Protein AF-A0A0C3PRU3-F1 (afdb_monomer_lite)

pLDDT: mean 93.41, std 7.44, range [54.38, 98.12]

Organism: NCBI:txid1051891

InterPro domains:
  IPR015928 Aconitase/3-isopropylmalate dehydratase, swivel [G3DSA:3.20.19.10] (2-54)

Secondary structure (DSSP, 8-state):
-GGGT-TTPPEEEEEEPTTS-EEEEEE-----HHHHHHHHTTSHHHHHHHHHHHTT-

Radius of gyration: 16.17 Å; chains: 1; bounding box: 40×22×39 Å

Sequence (57 aa):
NVLAGDTNAQVTLKVTKKDGSKVEIATRHTLSADQIKWVKAGSALNYIKEQKASASS

Foldseek 3Di:
DVLVQPQADWDWDWDQDPVRDIDIDTDHDDDHSLNSVQVVLVHPVSSVVVVVVVVVD

Structure (mmCIF, N/CA/C/O backbone):
data_AF-A0A0C3PRU3-F1
#
_entry.id   AF-A0A0C3PRU3-F1
#
loop_
_atom_site.group_PDB
_atom_site.id
_atom_site.type_symbol
_atom_site.label_atom_id
_atom_site.label_alt_id
_atom_site.label_comp_id
_atom_site.label_asym_id
_atom_site.label_entity_id
_atom_site.label_seq_id
_atom_site.pdbx_PDB_ins_code
_atom_site.Cartn_x
_atom_site.Cartn_y
_atom_site.Cartn_z
_atom_site.occupancy
_atom_site.B_iso_or_equiv
_atom_site.auth_seq_id
_atom_site.auth_comp_id
_atom_site.auth_asym_id
_atom_site.auth_atom_id
_atom_site.pdbx_PDB_model_num
ATOM 1 N N . ASN A 1 1 ? -7.004 -5.663 -7.984 1.00 84.75 1 ASN A N 1
ATOM 2 C CA . ASN A 1 1 ? -6.301 -4.386 -7.666 1.00 84.75 1 ASN A CA 1
ATOM 3 C C . ASN A 1 1 ? -6.139 -4.322 -6.155 1.00 84.75 1 ASN A C 1
ATOM 5 O O . ASN A 1 1 ? -7.147 -4.446 -5.471 1.00 84.75 1 ASN A O 1
ATOM 9 N N . VAL A 1 2 ? -4.918 -4.120 -5.648 1.00 91.81 2 VAL A N 1
ATOM 10 C CA . VAL A 1 2 ? -4.600 -4.097 -4.206 1.00 91.81 2 VAL A CA 1
ATOM 11 C C . VAL A 1 2 ? -5.517 -3.154 -3.428 1.00 91.81 2 VAL A C 1
ATOM 13 O O . VAL A 1 2 ? -6.101 -3.533 -2.417 1.00 91.81 2 VAL A O 1
ATOM 16 N N . LEU A 1 3 ? -5.745 -1.941 -3.940 1.00 92.19 3 LEU A N 1
ATOM 17 C CA . LEU A 1 3 ? -6.600 -0.961 -3.263 1.00 92.19 3 LEU A CA 1
ATOM 18 C C . LEU A 1 3 ? -8.089 -1.337 -3.307 1.00 92.19 3 LEU A C 1
ATOM 20 O O . LEU A 1 3 ? -8.871 -0.802 -2.533 1.00 92.19 3 LEU A O 1
ATOM 24 N N . ALA A 1 4 ? -8.513 -2.279 -4.147 1.00 92.38 4 ALA A N 1
ATOM 25 C CA . ALA A 1 4 ? -9.872 -2.820 -4.092 1.00 92.38 4 ALA A CA 1
ATOM 26 C C . ALA A 1 4 ? -10.049 -3.884 -2.986 1.00 92.38 4 ALA A C 1
ATOM 28 O O . ALA A 1 4 ? -11.167 -4.332 -2.767 1.00 92.38 4 ALA A O 1
ATOM 29 N N . GLY A 1 5 ? -8.980 -4.254 -2.264 1.00 89.75 5 GLY A N 1
ATOM 30 C CA . GLY A 1 5 ? -9.008 -5.269 -1.202 1.00 89.75 5 GLY A CA 1
ATOM 31 C C . GLY A 1 5 ? -8.514 -6.652 -1.635 1.00 89.75 5 GLY A C 1
ATOM 32 O O . GLY A 1 5 ? -8.522 -7.577 -0.832 1.00 89.75 5 GLY A O 1
ATOM 33 N N . ASP A 1 6 ? -8.066 -6.797 -2.882 1.00 93.00 6 ASP A N 1
ATOM 34 C CA . ASP A 1 6 ? -7.487 -8.039 -3.391 1.00 93.00 6 ASP A CA 1
ATOM 35 C C . ASP A 1 6 ? -6.029 -8.177 -2.931 1.00 93.00 6 ASP A C 1
ATOM 37 O O . ASP A 1 6 ? -5.138 -7.500 -3.448 1.00 93.00 6 ASP A O 1
ATOM 41 N N . THR A 1 7 ? -5.791 -9.052 -1.954 1.00 90.62 7 THR A N 1
ATOM 42 C CA . THR A 1 7 ? -4.471 -9.279 -1.349 1.00 90.62 7 THR A CA 1
ATOM 43 C C . THR A 1 7 ? -3.507 -10.069 -2.237 1.00 90.62 7 THR A C 1
ATOM 45 O O . THR A 1 7 ? -2.317 -10.113 -1.930 1.00 90.62 7 THR A O 1
ATOM 48 N N . ASN A 1 8 ? -3.988 -10.673 -3.330 1.00 92.00 8 ASN A N 1
ATOM 49 C CA . ASN A 1 8 ? -3.153 -11.394 -4.296 1.00 92.00 8 ASN A CA 1
ATOM 50 C C . ASN A 1 8 ? -2.747 -10.525 -5.494 1.00 92.00 8 ASN A C 1
ATOM 52 O O . ASN A 1 8 ? -1.893 -10.932 -6.286 1.00 92.00 8 ASN A O 1
ATOM 56 N N . ALA A 1 9 ? -3.338 -9.337 -5.641 1.00 94.75 9 ALA A N 1
ATOM 57 C CA . ALA A 1 9 ? -2.972 -8.415 -6.703 1.00 94.75 9 ALA A CA 1
ATOM 58 C C . ALA A 1 9 ? -1.512 -7.955 -6.564 1.00 94.75 9 ALA A C 1
ATOM 60 O O . ALA A 1 9 ? -1.021 -7.680 -5.474 1.00 94.75 9 ALA A O 1
ATOM 61 N N . GLN A 1 10 ? -0.816 -7.827 -7.691 1.00 95.19 10 GLN A N 1
ATOM 62 C CA . GLN A 1 10 ? 0.550 -7.307 -7.722 1.00 95.19 10 GLN A CA 1
ATOM 63 C C . GLN A 1 10 ? 0.568 -5.801 -7.981 1.00 95.19 10 GLN A C 1
ATOM 65 O O . GLN A 1 10 ? -0.329 -5.249 -8.624 1.00 95.19 10 GLN A O 1
ATOM 70 N N . VAL A 1 11 ? 1.624 -5.144 -7.499 1.00 95.31 11 VAL A N 1
ATOM 71 C CA . VAL A 1 11 ? 1.934 -3.752 -7.844 1.00 95.31 11 VAL A CA 1
ATOM 72 C C . VAL A 1 11 ? 3.067 -3.754 -8.861 1.00 95.31 11 VAL A C 1
ATOM 74 O O . VAL A 1 11 ? 4.127 -4.333 -8.617 1.00 95.31 11 VAL A O 1
ATOM 77 N N . THR A 1 12 ? 2.856 -3.098 -9.998 1.00 96.56 12 THR A N 1
ATOM 78 C CA . THR A 1 12 ? 3.885 -2.957 -11.031 1.00 96.56 12 THR A CA 1
ATOM 79 C C . THR A 1 12 ? 4.641 -1.652 -10.828 1.00 96.56 12 THR A C 1
ATOM 81 O O . THR A 1 12 ? 4.071 -0.568 -10.956 1.00 96.56 12 THR A O 1
ATOM 84 N N . LEU A 1 13 ? 5.937 -1.745 -10.538 1.00 96.88 13 LEU A N 1
ATOM 85 C CA . LEU A 1 13 ? 6.833 -0.596 -10.512 1.00 96.88 13 LEU A CA 1
ATOM 86 C C . LEU A 1 13 ? 7.300 -0.299 -11.938 1.00 96.88 13 LEU A C 1
ATOM 88 O O . LEU A 1 13 ? 7.945 -1.136 -12.567 1.00 96.88 13 LEU A O 1
ATOM 92 N N . LYS A 1 14 ? 7.013 0.905 -12.432 1.00 97.69 14 LYS A N 1
ATOM 93 C CA . LYS A 1 14 ? 7.479 1.380 -13.737 1.00 97.69 14 LYS A CA 1
ATOM 94 C C . LYS A 1 14 ? 8.635 2.357 -13.5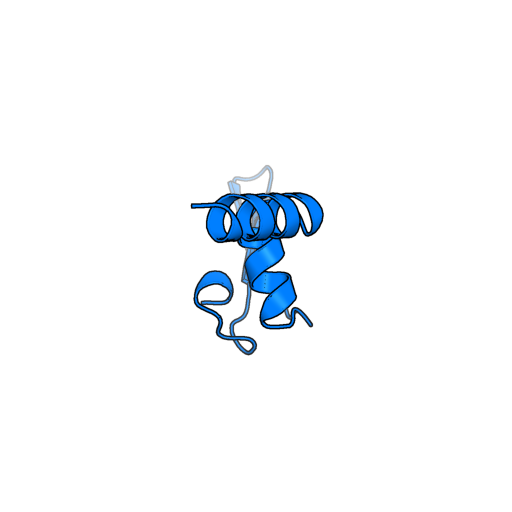61 1.00 97.69 14 LYS A C 1
ATOM 96 O O . LYS A 1 14 ? 8.442 3.474 -13.087 1.00 97.69 14 LYS A O 1
ATOM 101 N N . VAL A 1 15 ? 9.830 1.951 -13.972 1.00 97.19 15 VAL A N 1
ATOM 102 C CA . VAL A 1 15 ? 11.047 2.765 -13.910 1.00 97.19 15 VAL A CA 1
ATOM 103 C C . VAL A 1 15 ? 11.297 3.385 -15.277 1.00 97.19 15 VAL A C 1
ATOM 105 O O . VAL A 1 15 ? 11.505 2.663 -16.248 1.00 97.19 15 VAL A O 1
ATOM 108 N N . THR A 1 16 ? 11.293 4.716 -15.356 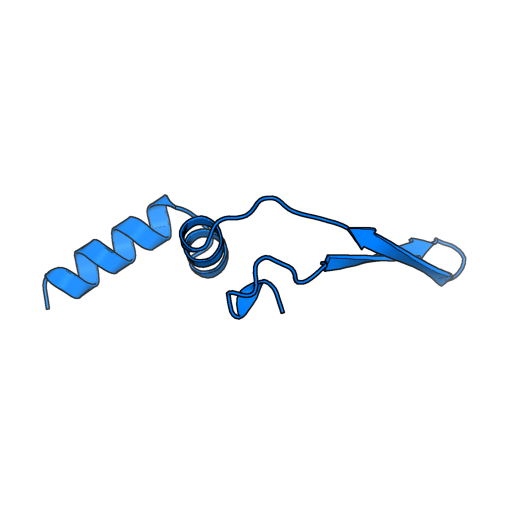1.00 97.81 16 THR A N 1
ATOM 109 C CA . THR A 1 16 ? 11.719 5.448 -16.559 1.00 97.81 16 THR A CA 1
ATOM 110 C C . THR A 1 16 ? 13.184 5.838 -16.394 1.00 97.81 16 THR A C 1
ATOM 112 O O . THR A 1 16 ? 13.536 6.537 -15.444 1.00 97.81 16 THR A O 1
ATOM 115 N N . LYS A 1 17 ? 14.049 5.358 -17.288 1.00 96.50 17 LYS A N 1
ATOM 116 C CA . LYS A 1 17 ? 15.477 5.684 -17.294 1.00 96.50 17 LYS A CA 1
ATOM 117 C C . LYS A 1 17 ? 15.712 7.059 -17.922 1.00 96.50 17 LYS A C 1
ATOM 119 O O . LYS A 1 17 ? 14.849 7.604 -18.606 1.00 96.50 17 LYS A O 1
ATOM 124 N N . LYS A 1 18 ? 16.912 7.610 -17.719 1.00 96.88 18 LYS A N 1
ATOM 125 C CA . LYS A 1 18 ? 17.320 8.908 -18.291 1.00 96.88 18 LYS A CA 1
ATOM 126 C C . LYS A 1 18 ? 17.271 8.937 -19.822 1.00 96.88 18 LYS A C 1
ATOM 128 O O . LYS A 1 18 ? 17.035 9.993 -20.390 1.00 96.88 18 LYS A O 1
ATOM 133 N N . ASP A 1 19 ? 17.472 7.789 -20.465 1.00 95.69 19 ASP A N 1
ATOM 134 C CA . ASP A 1 19 ? 17.377 7.624 -21.921 1.00 95.69 19 ASP A CA 1
ATOM 135 C C . ASP A 1 19 ? 15.925 7.526 -22.437 1.00 95.69 19 ASP A C 1
ATOM 137 O O . ASP A 1 19 ? 15.701 7.375 -23.634 1.00 95.69 19 ASP A O 1
ATOM 141 N N . GLY A 1 20 ? 14.928 7.596 -21.546 1.00 95.75 20 GLY A N 1
ATOM 142 C CA . GLY A 1 20 ? 13.506 7.488 -21.872 1.00 95.75 20 GLY A CA 1
ATOM 143 C C . GLY A 1 20 ? 12.967 6.055 -21.945 1.00 95.75 20 GLY A C 1
ATOM 144 O O . GLY A 1 20 ? 11.747 5.871 -22.001 1.00 95.75 20 GLY A O 1
ATOM 145 N N . SER A 1 21 ? 13.826 5.032 -21.892 1.00 97.12 21 SER A N 1
ATOM 146 C CA . SER A 1 21 ? 13.389 3.635 -21.845 1.00 97.12 21 SER A CA 1
ATOM 147 C C . SER A 1 21 ? 12.698 3.306 -20.518 1.00 97.12 21 SER A C 1
ATOM 149 O O . SER A 1 21 ? 12.952 3.922 -19.478 1.00 97.12 21 SER A O 1
ATOM 151 N N . LYS A 1 22 ? 11.783 2.332 -20.552 1.00 98.12 22 LYS A N 1
ATOM 152 C CA . LYS A 1 22 ? 10.943 1.952 -19.410 1.00 98.12 22 LYS A CA 1
ATOM 153 C C . LYS A 1 22 ? 11.167 0.490 -19.049 1.00 98.12 22 LYS A C 1
ATOM 155 O O . LYS A 1 22 ? 11.218 -0.360 -19.931 1.00 98.12 22 LYS A O 1
ATOM 160 N N . VAL A 1 23 ? 11.269 0.208 -17.754 1.00 97.81 23 VAL A N 1
ATOM 161 C CA . VAL A 1 23 ? 11.329 -1.150 -17.201 1.00 97.81 23 VAL A CA 1
ATOM 162 C C . VAL A 1 23 ? 10.162 -1.323 -16.243 1.00 97.81 23 VAL A C 1
ATOM 164 O O . VAL A 1 23 ? 9.912 -0.449 -15.415 1.00 97.81 23 VAL A O 1
ATOM 167 N N . GLU A 1 24 ? 9.448 -2.436 -16.360 1.00 98.00 24 GLU A N 1
ATOM 168 C CA . GLU A 1 24 ? 8.334 -2.784 -15.481 1.00 98.00 24 GLU A CA 1
ATOM 169 C C . GLU A 1 24 ? 8.731 -3.970 -14.601 1.00 98.00 24 GLU A C 1
ATOM 171 O O . GLU A 1 24 ? 9.254 -4.970 -15.087 1.00 98.00 24 GLU A O 1
ATOM 176 N N . ILE A 1 25 ? 8.530 -3.832 -13.291 1.00 97.69 25 ILE A N 1
ATOM 177 C CA . ILE A 1 25 ? 8.908 -4.826 -12.285 1.00 97.69 25 ILE A CA 1
ATOM 178 C C . ILE A 1 25 ? 7.655 -5.181 -11.490 1.00 97.69 25 ILE A C 1
ATOM 180 O O . ILE A 1 25 ? 7.075 -4.326 -10.819 1.00 97.69 25 ILE A O 1
ATOM 184 N N . ALA A 1 26 ? 7.236 -6.443 -11.558 1.00 96.00 26 ALA A N 1
ATOM 185 C CA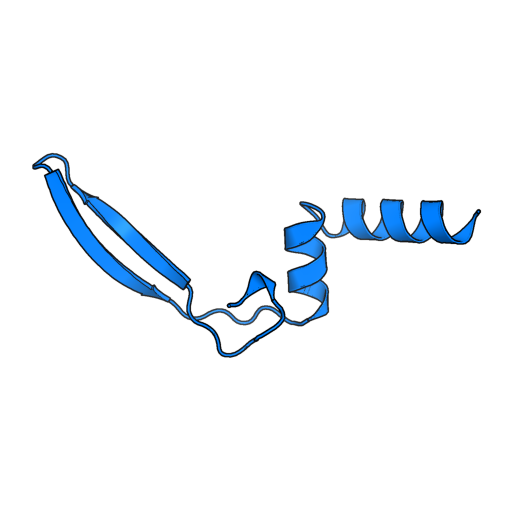 . ALA A 1 26 ? 6.143 -6.949 -10.738 1.00 96.00 26 ALA A CA 1
ATOM 186 C C . ALA A 1 26 ? 6.614 -7.146 -9.290 1.00 96.00 26 ALA A C 1
ATOM 188 O O . ALA A 1 26 ? 7.640 -7.782 -9.042 1.00 96.00 26 ALA A O 1
ATOM 189 N N . THR A 1 27 ? 5.862 -6.614 -8.328 1.00 96.75 27 THR A N 1
ATOM 190 C CA . THR A 1 27 ? 6.187 -6.702 -6.898 1.00 96.75 27 THR A CA 1
ATOM 191 C C 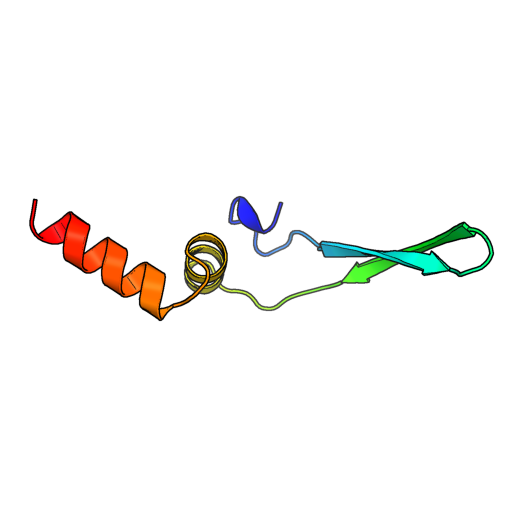. THR A 1 27 ? 5.072 -7.380 -6.110 1.00 96.75 27 THR A C 1
ATOM 193 O O . THR A 1 27 ? 3.893 -7.324 -6.473 1.00 96.75 27 THR A O 1
ATOM 196 N N . ARG A 1 28 ? 5.464 -8.047 -5.020 1.00 95.25 28 ARG A N 1
ATOM 197 C CA . ARG A 1 28 ? 4.560 -8.689 -4.058 1.00 95.25 28 ARG A CA 1
ATOM 198 C C . ARG A 1 28 ? 4.501 -7.854 -2.784 1.00 95.25 28 ARG A C 1
ATOM 200 O O . ARG A 1 28 ? 5.452 -7.145 -2.464 1.00 95.25 28 ARG A O 1
ATOM 207 N N . HIS A 1 29 ? 3.415 -7.991 -2.038 1.00 94.25 29 HIS A N 1
ATOM 208 C CA . HIS A 1 29 ? 3.243 -7.362 -0.734 1.00 94.25 29 HIS A CA 1
ATOM 209 C C . HIS A 1 29 ? 2.620 -8.343 0.260 1.00 94.25 29 HIS A C 1
ATOM 211 O O . HIS A 1 29 ? 2.050 -9.360 -0.125 1.00 94.25 29 HIS A O 1
ATOM 217 N N . THR A 1 30 ? 2.684 -7.997 1.543 1.00 95.69 30 THR A N 1
ATOM 218 C CA . THR A 1 30 ? 2.059 -8.751 2.643 1.00 95.69 30 THR A CA 1
ATOM 219 C C . THR A 1 30 ? 0.943 -7.962 3.331 1.00 95.69 30 THR A C 1
ATOM 221 O O . THR A 1 30 ? 0.557 -8.293 4.446 1.00 95.69 30 THR A O 1
ATOM 224 N N . LEU A 1 31 ? 0.448 -6.895 2.688 1.00 95.69 31 LEU A N 1
ATOM 225 C CA . LEU A 1 31 ? -0.631 -6.062 3.223 1.00 95.69 31 LEU A CA 1
ATOM 226 C C . LEU A 1 31 ? -1.880 -6.895 3.542 1.00 95.69 31 LEU A C 1
ATOM 228 O O . LEU A 1 31 ? -2.421 -7.575 2.670 1.00 95.69 31 LEU A O 1
ATOM 232 N N . SER A 1 32 ? -2.355 -6.787 4.780 1.00 94.75 32 SER A N 1
ATOM 233 C CA . SER A 1 32 ? -3.652 -7.300 5.215 1.00 94.75 32 SER A CA 1
ATOM 234 C C . SER A 1 32 ? -4.799 -6.370 4.798 1.00 94.75 32 SER A C 1
ATOM 236 O O . SER A 1 32 ? -4.587 -5.224 4.392 1.00 94.75 32 SER A O 1
ATOM 238 N N . ALA A 1 33 ? -6.042 -6.837 4.951 1.00 93.56 33 ALA A N 1
ATOM 239 C CA . ALA A 1 33 ? -7.232 -6.043 4.645 1.00 93.56 33 ALA A CA 1
ATOM 240 C C . ALA A 1 33 ? -7.287 -4.712 5.423 1.00 93.56 33 ALA A C 1
ATOM 242 O O . ALA A 1 33 ? -7.661 -3.687 4.855 1.00 93.56 33 ALA A O 1
ATOM 243 N N . ASP A 1 34 ? -6.880 -4.698 6.695 1.00 94.19 34 ASP A N 1
ATOM 244 C CA . ASP A 1 34 ? -6.859 -3.470 7.499 1.00 94.19 34 ASP A CA 1
ATOM 245 C C . ASP A 1 34 ? -5.727 -2.530 7.088 1.00 94.19 34 ASP A C 1
ATOM 247 O 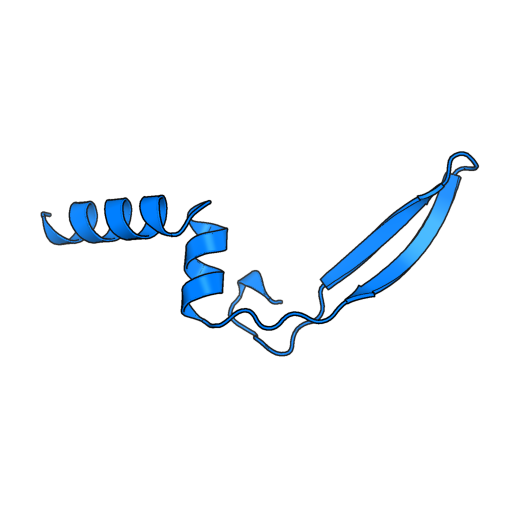O . ASP A 1 34 ? -5.935 -1.322 6.987 1.00 94.19 34 ASP A O 1
ATOM 251 N N . GLN A 1 35 ? -4.559 -3.071 6.739 1.00 95.94 35 GLN A N 1
ATOM 252 C CA . GLN A 1 35 ? -3.451 -2.262 6.230 1.00 95.94 35 GLN A CA 1
ATOM 253 C C . GLN A 1 35 ? -3.812 -1.578 4.905 1.00 95.94 35 GLN A C 1
ATOM 255 O O . GLN A 1 35 ? -3.438 -0.426 4.691 1.00 95.94 35 GLN A O 1
ATOM 260 N N . ILE A 1 36 ? -4.611 -2.223 4.048 1.00 95.81 36 ILE A N 1
ATOM 261 C CA . ILE A 1 36 ? -5.144 -1.590 2.831 1.00 95.81 36 ILE A CA 1
ATOM 262 C C . ILE A 1 36 ? -6.045 -0.392 3.183 1.00 95.81 36 ILE A C 1
ATOM 264 O O . ILE A 1 36 ? -5.969 0.643 2.518 1.00 95.81 36 ILE A O 1
ATOM 268 N N . LYS A 1 37 ? -6.864 -0.479 4.241 1.00 95.12 37 LYS A N 1
ATOM 269 C CA . LYS A 1 37 ? -7.683 0.656 4.711 1.00 95.12 37 LYS A CA 1
ATOM 270 C C . LYS A 1 37 ? -6.811 1.799 5.229 1.00 95.12 37 LYS A C 1
ATOM 272 O O . LYS A 1 37 ? -7.091 2.954 4.926 1.00 95.12 37 LYS A O 1
ATOM 277 N N . TRP A 1 38 ? -5.728 1.492 5.942 1.00 96.50 38 TRP A N 1
ATOM 278 C CA . TRP A 1 38 ? -4.783 2.505 6.421 1.00 96.50 38 TRP A CA 1
ATOM 279 C C . TRP A 1 38 ? -4.094 3.238 5.274 1.00 96.50 38 TRP A C 1
ATOM 281 O O . TRP A 1 38 ? -3.959 4.454 5.333 1.00 96.50 38 TRP A O 1
ATOM 291 N N . VAL A 1 39 ? -3.704 2.518 4.215 1.00 95.69 39 VAL A N 1
ATOM 292 C CA . VAL A 1 39 ? -3.137 3.1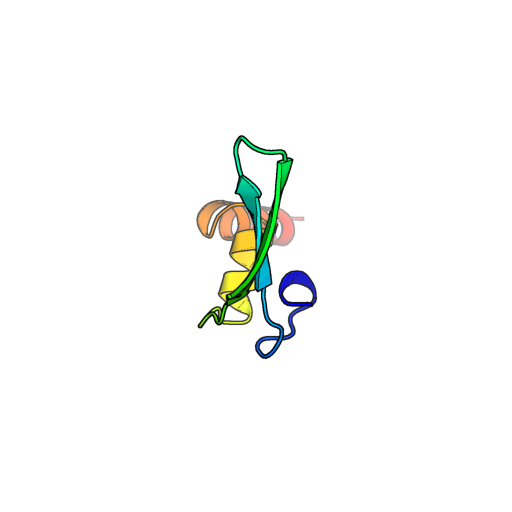29 3.002 1.00 95.69 39 VAL A CA 1
ATOM 293 C C . VAL A 1 39 ? -4.143 4.089 2.363 1.00 95.69 39 VAL A C 1
ATOM 295 O O . VAL A 1 39 ? -3.766 5.200 2.003 1.00 95.69 39 VAL A O 1
ATOM 298 N N . LYS A 1 40 ? -5.427 3.713 2.281 1.00 94.31 40 LYS A N 1
ATOM 299 C CA . LYS A 1 40 ? -6.488 4.598 1.762 1.00 94.31 40 LYS A CA 1
ATOM 300 C C . LYS A 1 40 ? -6.702 5.848 2.617 1.00 94.31 40 LYS A C 1
ATOM 302 O O . LYS A 1 40 ? -6.887 6.921 2.060 1.00 94.31 40 LYS A O 1
ATOM 307 N N . ALA A 1 41 ? -6.647 5.710 3.941 1.00 95.94 41 ALA A N 1
ATOM 308 C CA . ALA A 1 41 ? -6.757 6.826 4.883 1.00 95.94 41 ALA A CA 1
ATOM 309 C C . ALA A 1 41 ? -5.454 7.651 5.002 1.00 95.94 41 ALA A C 1
ATOM 311 O O . ALA A 1 41 ? -5.388 8.645 5.725 1.00 95.94 41 ALA A O 1
ATOM 312 N N . GLY A 1 42 ? -4.370 7.223 4.347 1.00 96.06 42 GLY A N 1
ATOM 313 C CA . GLY A 1 42 ? -3.040 7.833 4.427 1.00 96.06 42 GLY A CA 1
ATOM 314 C C . GLY A 1 42 ? -2.225 7.453 5.671 1.00 96.06 42 GLY A C 1
ATOM 315 O O . GLY A 1 42 ? -1.014 7.649 5.679 1.00 96.06 42 GLY A O 1
ATOM 316 N N . SER A 1 43 ? -2.843 6.891 6.714 1.00 97.31 43 SER A N 1
ATOM 317 C CA . SER A 1 43 ? -2.157 6.235 7.835 1.00 97.31 43 SER A CA 1
ATOM 318 C C . SER A 1 43 ? -3.135 5.439 8.707 1.00 97.31 43 SER A C 1
ATOM 320 O O . SER A 1 43 ? -4.351 5.635 8.652 1.00 97.31 43 SER A O 1
ATOM 322 N N . ALA A 1 44 ? -2.600 4.582 9.584 1.00 96.81 44 ALA A N 1
ATOM 323 C CA . ALA A 1 44 ? -3.403 3.907 10.605 1.00 96.81 44 ALA A CA 1
ATOM 324 C C . ALA A 1 44 ? -4.072 4.904 11.572 1.00 96.81 44 ALA A C 1
ATOM 326 O O . ALA A 1 44 ? -5.227 4.719 11.950 1.00 96.81 44 ALA A O 1
ATOM 327 N N . LEU A 1 45 ? -3.375 5.989 11.940 1.00 96.88 45 LEU A N 1
ATOM 328 C CA . LEU A 1 45 ? -3.904 7.021 12.840 1.00 96.88 45 LEU A CA 1
ATOM 329 C C . LEU A 1 45 ? -5.062 7.797 12.208 1.00 96.88 45 LEU A C 1
ATOM 331 O O . LEU A 1 45 ? -6.062 8.046 12.880 1.00 96.88 45 LEU A O 1
ATOM 335 N N . ASN A 1 46 ? -4.954 8.129 10.919 1.00 97.56 46 ASN A N 1
ATOM 336 C CA . ASN A 1 46 ? -6.035 8.782 10.182 1.00 97.56 46 ASN A CA 1
ATOM 337 C C . ASN A 1 46 ? -7.275 7.890 10.133 1.00 97.56 46 ASN A C 1
ATOM 339 O O . ASN A 1 46 ? -8.362 8.353 10.462 1.00 97.56 46 ASN A O 1
ATOM 343 N N . TYR A 1 47 ? -7.096 6.598 9.835 1.00 96.88 47 TYR A N 1
ATOM 344 C CA . TYR A 1 47 ? -8.196 5.636 9.837 1.00 96.88 47 TYR A CA 1
ATOM 345 C C . TYR A 1 47 ? -8.889 5.558 11.208 1.00 96.88 47 TYR A C 1
ATOM 347 O O . TYR A 1 47 ? -10.112 5.611 11.291 1.00 96.88 47 TYR A O 1
ATOM 355 N N . ILE A 1 48 ? -8.129 5.490 12.308 1.00 96.06 48 ILE A N 1
ATOM 356 C CA . ILE A 1 48 ? -8.702 5.476 13.667 1.00 96.06 48 ILE A CA 1
ATOM 357 C C . ILE A 1 48 ? -9.455 6.780 13.966 1.00 96.06 48 ILE A C 1
ATOM 359 O O . ILE A 1 48 ? -10.530 6.741 14.565 1.00 96.06 48 ILE A O 1
ATOM 363 N N . LYS A 1 49 ? -8.908 7.934 13.564 1.00 96.06 49 LYS A N 1
ATOM 364 C CA . LYS A 1 49 ? -9.562 9.238 13.731 1.00 96.06 49 LYS A CA 1
ATOM 365 C C . LYS A 1 49 ? -10.901 9.287 12.989 1.00 96.06 49 LYS A C 1
ATOM 367 O O . LYS A 1 49 ? -11.886 9.717 13.582 1.00 96.06 49 LYS A O 1
ATOM 372 N N . GLU A 1 50 ? -10.941 8.823 11.742 1.00 95.19 50 GLU A N 1
ATOM 373 C CA . GLU A 1 50 ? -12.166 8.734 10.935 1.00 95.19 50 GLU A CA 1
ATOM 374 C C . GLU A 1 50 ? -13.205 7.821 11.590 1.00 95.19 50 GLU A C 1
ATOM 376 O O . GLU A 1 50 ? -14.336 8.251 11.787 1.00 95.19 50 GLU A O 1
ATOM 381 N N . GLN A 1 51 ? -12.808 6.615 12.017 1.00 94.19 51 GLN A N 1
ATOM 382 C CA . GLN A 1 51 ? -13.698 5.659 12.693 1.00 94.19 51 GLN A CA 1
ATOM 383 C C . GLN A 1 51 ? -14.304 6.232 13.982 1.00 94.19 51 GLN A C 1
ATOM 385 O O . GLN A 1 51 ? -15.489 6.046 14.260 1.00 94.19 51 GLN A O 1
ATOM 390 N N . LYS A 1 52 ? -13.505 6.960 14.774 1.00 93.12 52 LYS A N 1
ATOM 391 C CA . LYS A 1 52 ? -13.985 7.625 15.995 1.00 93.12 52 LYS A CA 1
ATOM 392 C C . LYS A 1 52 ? -14.938 8.783 15.696 1.00 93.12 52 LYS A C 1
ATOM 394 O O . LYS A 1 52 ? -15.923 8.949 16.410 1.00 93.12 52 LYS A O 1
ATOM 399 N N . ALA A 1 53 ? -14.655 9.567 14.655 1.00 90.31 53 ALA A N 1
ATOM 400 C CA . ALA A 1 53 ? -15.528 10.655 14.227 1.00 90.31 53 ALA A CA 1
ATOM 401 C C . ALA A 1 53 ? -16.876 10.126 13.706 1.00 90.31 53 ALA A C 1
ATOM 403 O O . ALA A 1 53 ? -17.918 10.633 14.111 1.00 90.31 53 ALA A O 1
ATOM 404 N N . SER A 1 54 ? -16.867 9.066 12.888 1.00 84.62 54 SER A N 1
ATOM 405 C CA . SER A 1 54 ? -18.088 8.451 12.349 1.00 84.62 54 SER A CA 1
ATOM 406 C C . SER A 1 54 ? -18.946 7.756 13.404 1.00 84.62 54 SER A C 1
ATOM 408 O O . SER A 1 54 ? -20.151 7.665 13.230 1.00 84.62 54 SER A O 1
ATOM 410 N N . ALA A 1 55 ? -18.347 7.268 14.495 1.00 76.31 55 ALA A N 1
ATOM 411 C CA . ALA A 1 55 ? -19.079 6.633 15.594 1.00 76.31 55 ALA A CA 1
ATOM 412 C C . ALA A 1 55 ? -19.787 7.634 16.529 1.00 76.31 55 ALA A C 1
ATOM 414 O O . ALA A 1 55 ? -20.565 7.219 17.381 1.00 76.31 55 ALA A O 1
ATOM 415 N N . SER A 1 56 ? -19.487 8.931 16.405 1.00 65.50 56 SER A N 1
ATOM 416 C CA . SER A 1 56 ? -20.052 9.997 17.249 1.00 65.50 56 SER A CA 1
ATOM 417 C C . SER A 1 56 ? -21.129 10.820 16.524 1.00 65.50 56 SER A C 1
ATOM 419 O O . SER A 1 56 ? -21.436 11.927 16.961 1.00 65.50 56 SER A O 1
ATOM 421 N N . SER A 1 57 ? -21.649 10.314 15.399 1.00 54.38 57 SER A N 1
ATOM 422 C CA . SER A 1 57 ? -22.715 10.925 14.587 1.00 54.38 57 SER A CA 1
ATOM 423 C C . SER A 1 57 ? -23.961 10.052 14.568 1.00 54.38 57 SER A C 1
ATOM 425 O O . SER A 1 57 ? -23.796 8.812 14.555 1.00 54.38 57 SER A O 1
#